Protein AF-X1S4L8-F1 (afdb_monomer_lite)

Organism: NCBI:txid412755

InterPro domains:
  IPR013785 Aldolase-type TIM barrel [G3DSA:3.20.20.70] (29-118)
  IPR058240 Radical SAM superfamily [SSF102114] (51-116)

Secondary structure (DSSP, 8-state):
-----SS-TTTT-----SSS-HHHHHHHHHHHHTTPPPBTTBTTS--SSSSEEE-SS-GGGGHHHHHHHHHHHHHTT-SSEEEEE--TT--SHHHHHHHHHHHHHHT--EEEE---HHHHTTS-S--

Foldseek 3Di:
DPPDPDDDPLPLADDEDDPDDLVVLLVVLLVCLVVFDADPVDQLDADPSGWHEYDDAACVVCLVSVLSSLLSNVVSSTGRYEYEHCCPQVQDPVSVCVSQVSSVVSPHSYYHHDDDPVCVVVDDPHD

Radius of gyration: 15.72 Å; chains: 1; bounding box: 32×43×41 Å

Structure (mmCIF, N/CA/C/O backbone):
data_AF-X1S4L8-F1
#
_entry.id   AF-X1S4L8-F1
#
loop_
_atom_site.group_PDB
_atom_site.id
_atom_site.type_symbol
_atom_site.label_atom_id
_atom_site.label_alt_id
_atom_site.label_comp_id
_atom_site.label_asym_id
_atom_site.label_entity_id
_atom_site.label_seq_id
_atom_site.pdbx_PDB_ins_code
_atom_site.Cartn_x
_atom_site.Cartn_y
_atom_site.Cartn_z
_atom_site.occupancy
_atom_site.B_iso_or_equiv
_atom_site.auth_seq_id
_atom_site.auth_comp_id
_atom_site.auth_asym_id
_atom_site.auth_atom_id
_atom_site.pdbx_PDB_model_num
ATOM 1 N N . MET A 1 1 ? -7.258 30.323 -7.633 1.00 35.59 1 MET A N 1
ATOM 2 C CA . MET A 1 1 ? -8.207 29.196 -7.506 1.00 35.59 1 MET A CA 1
ATOM 3 C C . MET A 1 1 ? -8.325 28.816 -6.034 1.00 35.59 1 MET A C 1
ATOM 5 O O . MET A 1 1 ? -8.099 27.684 -5.641 1.00 35.59 1 MET A O 1
ATOM 9 N N . GLU A 1 2 ? -8.644 29.813 -5.216 1.00 32.25 2 GLU A N 1
ATOM 10 C CA . GLU A 1 2 ? -9.355 29.646 -3.952 1.00 32.25 2 GLU A CA 1
ATOM 11 C C . GLU A 1 2 ? -10.847 29.665 -4.315 1.00 32.25 2 GLU A C 1
ATOM 13 O O . GLU A 1 2 ? -11.185 30.263 -5.335 1.00 32.25 2 GLU A O 1
ATOM 18 N N . TYR A 1 3 ? -11.713 29.069 -3.495 1.00 26.62 3 TYR A N 1
ATOM 19 C CA . TYR A 1 3 ? -13.136 28.771 -3.748 1.00 26.62 3 TYR A CA 1
ATOM 20 C C . TYR A 1 3 ? -13.388 27.433 -4.447 1.00 26.62 3 TYR A C 1
ATOM 22 O O . TYR A 1 3 ? -13.608 27.391 -5.646 1.00 26.62 3 TYR A O 1
ATOM 30 N N . ILE A 1 4 ? -13.346 26.355 -3.657 1.00 30.47 4 ILE A N 1
ATOM 31 C CA . ILE A 1 4 ? -14.322 25.246 -3.541 1.00 30.47 4 ILE A CA 1
ATOM 32 C C . ILE A 1 4 ? -13.773 24.393 -2.376 1.00 30.47 4 ILE A C 1
ATOM 34 O O . ILE A 1 4 ? -13.068 23.415 -2.577 1.00 30.47 4 ILE A O 1
ATOM 38 N N . LEU A 1 5 ? -13.946 24.855 -1.131 1.00 36.19 5 LEU A N 1
ATOM 39 C CA . LEU A 1 5 ? -13.390 24.198 0.074 1.00 36.19 5 LEU A CA 1
ATOM 40 C C . LEU A 1 5 ? -14.337 24.260 1.284 1.00 36.19 5 LEU A C 1
ATOM 42 O O . LEU A 1 5 ? -13.895 24.277 2.431 1.00 36.19 5 LEU A O 1
ATOM 46 N N . ARG A 1 6 ? -15.649 24.325 1.061 1.00 32.75 6 ARG A N 1
ATOM 47 C CA . ARG A 1 6 ? -16.626 24.234 2.150 1.00 32.75 6 ARG A CA 1
ATOM 48 C C . ARG A 1 6 ? -17.787 23.349 1.713 1.00 32.75 6 ARG A C 1
ATOM 50 O O . ARG A 1 6 ? -18.350 23.575 0.650 1.00 32.75 6 ARG A O 1
ATOM 57 N N . ASP A 1 7 ? -18.083 22.363 2.556 1.00 35.50 7 ASP A N 1
ATOM 58 C CA . ASP A 1 7 ? -19.362 21.644 2.661 1.00 35.50 7 ASP A CA 1
ATOM 59 C C . ASP A 1 7 ? -19.512 20.263 2.000 1.00 35.50 7 ASP A C 1
ATOM 61 O O . ASP A 1 7 ? -20.533 19.972 1.386 1.00 35.50 7 ASP A O 1
ATOM 65 N N . THR A 1 8 ? -18.578 19.337 2.257 1.00 34.19 8 THR A N 1
ATOM 66 C CA . THR A 1 8 ? -18.923 17.898 2.330 1.00 34.19 8 THR A CA 1
ATOM 67 C C . THR A 1 8 ? -18.163 17.186 3.467 1.00 34.19 8 THR A C 1
ATOM 69 O O . THR A 1 8 ? -16.967 17.427 3.635 1.00 34.19 8 THR A O 1
ATOM 72 N N . PRO A 1 9 ? -18.800 16.282 4.248 1.00 35.75 9 PRO A N 1
ATOM 73 C CA . PRO A 1 9 ? -18.129 15.498 5.299 1.00 35.75 9 PRO A CA 1
ATOM 74 C C . PRO A 1 9 ? -17.105 14.472 4.777 1.00 35.75 9 PRO A C 1
ATOM 76 O O .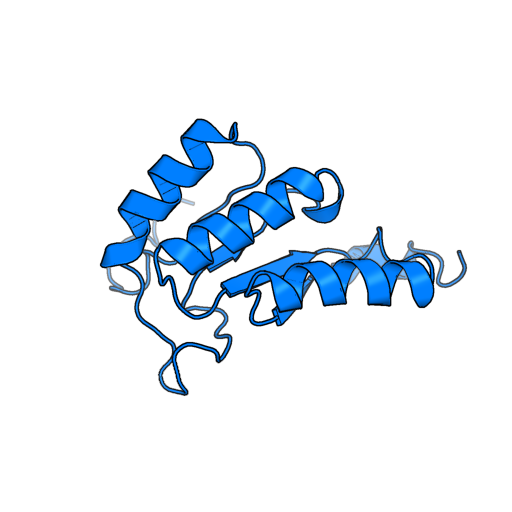 PRO A 1 9 ? -16.464 13.789 5.566 1.00 35.75 9 PRO A O 1
ATOM 79 N N . SER A 1 10 ? -16.933 14.349 3.460 1.00 40.78 10 SER A N 1
ATOM 80 C CA . SER A 1 10 ? -16.054 13.381 2.792 1.00 40.78 10 SER A CA 1
ATOM 81 C C . SER A 1 10 ? -14.588 13.824 2.688 1.00 40.78 10 SER A C 1
ATOM 83 O O . SER A 1 10 ? -13.790 13.164 2.033 1.00 40.78 10 SER A O 1
ATOM 85 N N . PHE A 1 11 ? -14.211 14.952 3.296 1.00 34.56 11 PHE A N 1
ATOM 86 C CA . PHE A 1 11 ? -12.913 15.596 3.053 1.00 34.56 11 PHE A CA 1
ATOM 87 C C . PHE A 1 11 ? -11.734 15.034 3.873 1.00 34.56 11 PHE A C 1
ATOM 89 O O . PHE A 1 11 ? -10.614 15.522 3.750 1.00 34.56 11 PHE A O 1
ATOM 96 N N . LEU A 1 12 ? -11.947 14.005 4.699 1.00 39.09 12 LEU A N 1
ATOM 97 C CA . LEU A 1 12 ? -10.900 13.411 5.545 1.00 39.09 12 LEU A CA 1
ATOM 98 C C . LEU A 1 12 ? -10.208 12.169 4.945 1.00 39.09 12 LEU A C 1
ATOM 100 O O . LEU A 1 12 ? -9.451 11.516 5.655 1.00 39.09 12 LEU A O 1
ATOM 104 N N . SER A 1 13 ? -10.399 11.854 3.656 1.00 41.09 13 SER A N 1
ATOM 105 C CA . SER A 1 13 ? -9.749 10.699 3.000 1.00 41.09 13 SER A CA 1
ATOM 106 C C . SER A 1 13 ? -8.400 10.996 2.323 1.00 41.09 13 SER A C 1
ATOM 108 O O . SER A 1 13 ? -7.778 10.098 1.761 1.00 41.09 13 SER A O 1
ATOM 110 N N . TRP A 1 14 ? -7.901 12.234 2.379 1.00 43.09 14 TRP A N 1
ATOM 111 C CA . TRP A 1 14 ? -6.652 12.615 1.710 1.00 43.09 14 TRP A CA 1
ATOM 112 C C . TRP A 1 14 ? -5.454 12.415 2.641 1.00 43.09 14 TRP A C 1
ATOM 114 O O . TRP A 1 14 ? -4.961 13.368 3.245 1.00 43.09 14 TRP A O 1
ATOM 124 N N . ALA A 1 15 ? -4.976 11.179 2.771 1.00 45.72 15 ALA A N 1
ATOM 125 C CA . ALA A 1 15 ? -3.729 10.890 3.474 1.00 45.72 15 ALA A CA 1
ATOM 126 C C . ALA A 1 15 ? -2.636 10.475 2.478 1.00 45.72 15 ALA A C 1
ATOM 128 O O . ALA A 1 15 ? -2.406 9.300 2.218 1.00 45.72 15 ALA A O 1
ATOM 129 N N . VAL A 1 16 ? -1.943 11.486 1.941 1.00 54.22 16 VAL A N 1
ATOM 130 C CA . VAL A 1 16 ? -0.598 11.368 1.350 1.00 54.22 16 VAL A CA 1
ATOM 131 C C . VAL A 1 16 ? 0.312 10.701 2.366 1.00 54.22 16 VAL A C 1
ATOM 133 O O . VAL A 1 16 ? 0.316 11.186 3.489 1.00 54.22 16 VAL A O 1
ATOM 136 N N . LEU A 1 17 ? 1.129 9.706 1.993 1.00 52.56 17 LEU A N 1
ATOM 137 C CA . LEU A 1 17 ? 2.304 9.319 2.785 1.00 52.56 17 LEU A CA 1
ATOM 138 C C . LEU A 1 17 ? 3.203 8.336 2.026 1.00 52.56 17 LEU A C 1
ATOM 140 O O . LEU A 1 17 ? 2.967 7.138 2.093 1.00 52.56 17 LEU A O 1
ATOM 144 N N . LEU A 1 18 ? 4.270 8.857 1.409 1.00 52.00 18 LEU A N 1
ATOM 145 C CA . LEU A 1 18 ? 5.614 8.256 1.363 1.00 52.00 18 LEU A CA 1
ATOM 146 C C . LEU A 1 18 ? 6.677 9.357 1.151 1.00 52.00 18 LEU A C 1
ATOM 148 O O . LEU A 1 18 ? 7.466 9.357 0.213 1.00 52.00 18 LEU A O 1
ATOM 152 N N . THR A 1 19 ? 6.693 10.332 2.061 1.00 47.81 19 THR A N 1
ATOM 153 C CA . THR A 1 19 ? 7.848 11.227 2.296 1.00 47.81 19 THR A CA 1
ATOM 154 C C . THR A 1 19 ? 8.173 11.393 3.784 1.00 47.81 19 THR A C 1
ATOM 156 O O . THR A 1 19 ? 9.123 12.091 4.129 1.00 47.81 19 THR A O 1
ATOM 159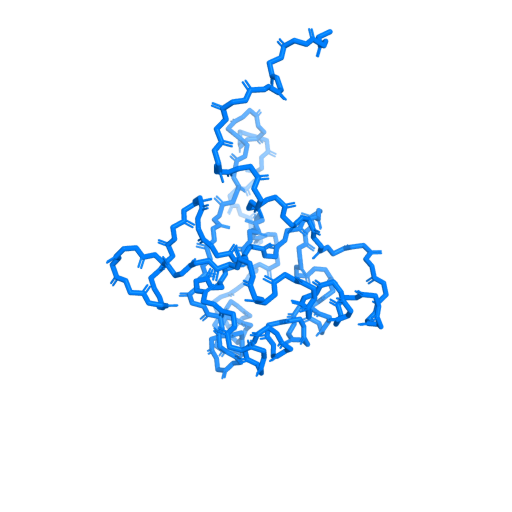 N N . ALA A 1 20 ? 7.413 10.754 4.679 1.00 55.22 20 ALA A N 1
ATOM 160 C CA . ALA A 1 20 ? 7.610 10.867 6.119 1.00 55.22 20 ALA A CA 1
ATOM 161 C C . ALA A 1 20 ? 8.572 9.794 6.646 1.00 55.22 20 ALA A C 1
ATOM 163 O O . ALA A 1 20 ? 8.645 8.683 6.116 1.00 55.22 20 ALA A O 1
ATOM 164 N N . TRP A 1 21 ? 9.297 10.113 7.718 1.00 66.94 21 TRP A N 1
ATOM 165 C CA . TRP A 1 21 ? 10.111 9.131 8.426 1.00 66.94 21 TRP A CA 1
ATOM 166 C C . TRP A 1 21 ? 9.202 8.120 9.138 1.00 66.94 21 TRP A C 1
ATOM 168 O O . TRP A 1 21 ? 8.089 8.450 9.544 1.00 66.94 21 TRP A O 1
ATOM 178 N N . LYS A 1 22 ? 9.684 6.891 9.357 1.00 73.25 22 LYS A N 1
ATOM 179 C CA . LYS A 1 22 ? 8.923 5.787 9.985 1.00 73.25 22 LYS A CA 1
ATOM 180 C C . LYS A 1 22 ? 8.125 6.191 11.238 1.00 73.25 22 LYS A C 1
ATOM 182 O O . LYS A 1 22 ? 6.991 5.759 11.418 1.00 73.25 22 LYS A O 1
ATOM 187 N N . LYS A 1 23 ? 8.714 7.017 12.112 1.00 74.88 23 LYS A N 1
ATOM 188 C CA . LYS A 1 23 ? 8.063 7.488 13.349 1.00 74.88 23 LYS A CA 1
ATOM 189 C C . LYS A 1 23 ? 6.865 8.400 13.076 1.00 74.88 23 LYS A C 1
ATOM 191 O O . LYS A 1 23 ? 5.855 8.291 13.765 1.00 74.88 23 LYS A O 1
ATOM 196 N N . ASP A 1 24 ? 6.975 9.253 12.067 1.00 85.19 24 ASP A N 1
ATOM 197 C CA . ASP A 1 24 ? 5.916 10.179 11.676 1.00 85.19 24 ASP A CA 1
ATOM 198 C C . ASP A 1 24 ? 4.753 9.417 11.029 1.00 85.19 24 ASP A C 1
ATOM 200 O O . ASP A 1 24 ? 3.592 9.729 11.282 1.00 85.19 24 ASP A O 1
ATOM 204 N N . LEU A 1 25 ? 5.056 8.361 10.262 1.00 87.69 25 LEU A N 1
ATOM 205 C CA . LEU A 1 25 ? 4.052 7.500 9.635 1.00 87.69 25 LEU A CA 1
ATOM 206 C C . LEU A 1 25 ? 3.131 6.841 10.671 1.00 87.69 25 LEU A C 1
ATOM 208 O O . LEU A 1 25 ? 1.915 6.983 10.571 1.00 87.69 25 LEU A O 1
ATOM 212 N N . TYR A 1 26 ? 3.686 6.175 11.690 1.00 89.69 26 TYR A N 1
ATOM 213 C CA . TYR A 1 26 ? 2.864 5.538 12.728 1.00 89.69 26 TYR A CA 1
ATOM 214 C C . TYR A 1 26 ? 1.984 6.556 13.462 1.00 89.69 26 TYR A C 1
ATOM 216 O O . TYR A 1 26 ? 0.796 6.322 13.672 1.00 89.69 26 TYR A O 1
ATOM 224 N N . PHE A 1 27 ? 2.556 7.706 13.834 1.00 90.00 27 PHE A N 1
ATOM 225 C CA . PHE A 1 27 ? 1.821 8.770 14.516 1.00 90.00 27 PHE A CA 1
ATOM 226 C C . PHE A 1 27 ? 0.624 9.262 13.690 1.00 90.00 27 PHE A C 1
ATOM 228 O O . PHE A 1 27 ? -0.479 9.395 14.221 1.00 90.00 27 PHE A O 1
ATOM 235 N N . LEU A 1 28 ? 0.824 9.478 12.387 1.00 88.75 28 LEU A N 1
ATOM 236 C CA . LEU A 1 28 ? -0.235 9.901 11.473 1.00 88.75 28 LEU A CA 1
ATOM 237 C C . LEU A 1 28 ? -1.311 8.824 11.310 1.00 88.75 28 LEU A C 1
ATOM 239 O O . LEU A 1 28 ? -2.493 9.135 11.444 1.00 88.75 28 LEU A O 1
ATOM 243 N N . LEU A 1 29 ? -0.921 7.563 11.095 1.00 90.88 29 LEU A N 1
ATOM 244 C CA . LEU A 1 29 ? -1.870 6.449 11.005 1.00 90.88 29 LEU A CA 1
ATOM 245 C C . LEU A 1 29 ? -2.705 6.321 12.283 1.00 90.88 29 LEU A C 1
ATOM 247 O O . LEU A 1 29 ? -3.918 6.159 12.207 1.00 90.88 29 LEU A O 1
ATOM 251 N N . ASN A 1 30 ? -2.087 6.475 13.455 1.00 91.44 30 ASN A N 1
ATOM 252 C CA . ASN A 1 30 ? -2.781 6.402 14.737 1.00 91.44 30 ASN A CA 1
ATOM 253 C C . ASN A 1 30 ? -3.809 7.534 14.918 1.00 91.44 30 ASN A C 1
ATOM 255 O O . ASN A 1 30 ? -4.884 7.300 15.454 1.00 91.44 30 ASN A O 1
ATOM 259 N N . ILE A 1 31 ? -3.517 8.756 14.453 1.00 90.06 31 ILE A N 1
ATOM 260 C CA . ILE A 1 31 ? -4.487 9.872 14.473 1.00 90.06 31 ILE A CA 1
ATOM 261 C C . ILE A 1 31 ? -5.678 9.609 13.544 1.00 90.06 31 ILE A C 1
ATOM 263 O O . ILE A 1 31 ? -6.788 10.086 13.802 1.00 90.06 31 ILE A O 1
ATOM 267 N N . LEU A 1 32 ? -5.428 8.929 12.427 1.00 88.81 32 LEU A N 1
ATOM 268 C CA . LEU A 1 32 ? -6.430 8.662 11.404 1.00 88.81 32 LEU A CA 1
ATOM 269 C C . LEU A 1 32 ? -7.278 7.426 11.713 1.00 88.81 32 LEU A C 1
ATOM 271 O O . LEU A 1 32 ? -8.417 7.378 11.263 1.00 88.81 32 LEU A O 1
ATOM 275 N N . ALA A 1 33 ? -6.762 6.466 12.484 1.00 90.12 33 ALA A N 1
ATOM 276 C CA . ALA A 1 33 ? -7.409 5.177 12.725 1.00 90.12 33 ALA A CA 1
ATOM 277 C C . ALA A 1 33 ? -8.861 5.305 13.215 1.00 90.12 33 ALA A C 1
ATOM 279 O O . ALA A 1 33 ? -9.747 4.658 12.665 1.00 90.12 33 ALA A O 1
ATOM 280 N N . ASP A 1 34 ? -9.123 6.217 14.153 1.00 87.06 34 ASP A N 1
ATOM 281 C CA . ASP A 1 34 ? -10.466 6.441 14.710 1.00 87.06 34 ASP A CA 1
ATOM 282 C C . ASP A 1 34 ? -11.386 7.290 13.809 1.00 87.06 34 ASP A C 1
ATOM 284 O O . ASP A 1 34 ? -12.534 7.554 14.161 1.00 87.06 34 ASP A O 1
ATOM 288 N N . LYS A 1 35 ? -10.884 7.781 12.669 1.00 87.62 35 LYS A N 1
ATOM 289 C CA . LYS A 1 35 ? -11.609 8.683 11.753 1.00 87.62 35 LYS A CA 1
ATOM 290 C C . LYS A 1 35 ? -11.979 8.029 10.428 1.00 87.62 35 LYS A C 1
ATOM 292 O O . LYS A 1 35 ? -12.693 8.643 9.636 1.00 87.62 35 LYS A O 1
ATOM 297 N N . ILE A 1 36 ? -11.443 6.844 10.149 1.00 86.31 36 ILE A N 1
ATOM 298 C CA . ILE A 1 36 ? -11.603 6.182 8.859 1.00 86.31 36 ILE A CA 1
ATOM 299 C C . ILE A 1 36 ? -12.716 5.154 8.958 1.00 86.31 36 ILE A C 1
ATOM 301 O O . ILE A 1 36 ? -12.609 4.145 9.652 1.00 86.31 36 ILE A O 1
ATOM 305 N N . GLU A 1 37 ? -13.762 5.400 8.185 1.00 84.00 37 GLU A N 1
ATOM 306 C CA . GLU A 1 37 ? -14.876 4.478 8.044 1.00 84.00 37 GLU A CA 1
ATOM 307 C C . GLU A 1 37 ? -14.561 3.392 7.002 1.00 84.00 37 GLU A C 1
ATOM 309 O O . GLU A 1 37 ? -13.900 3.660 5.991 1.00 84.00 37 GLU A O 1
ATOM 314 N N . PRO A 1 38 ? -15.036 2.152 7.210 1.00 83.38 38 PRO A N 1
ATOM 315 C CA . PRO A 1 38 ? -14.936 1.106 6.205 1.00 83.38 38 PRO A CA 1
ATOM 316 C C . PRO A 1 38 ? -15.826 1.417 4.998 1.00 83.38 38 PRO A C 1
ATOM 318 O O . PRO A 1 38 ? -16.812 2.149 5.092 1.00 83.38 38 PRO A O 1
ATOM 321 N N . SER A 1 39 ? -15.537 0.779 3.862 1.00 84.00 39 SER A N 1
ATOM 322 C CA . SER A 1 39 ? -16.460 0.839 2.726 1.00 84.00 39 SER A CA 1
ATOM 323 C C . SER A 1 39 ? -17.829 0.230 3.069 1.00 84.00 39 SER A C 1
ATOM 325 O O . SER A 1 39 ? -17.922 -0.729 3.847 1.00 84.00 39 SER A O 1
ATOM 327 N N . PHE A 1 40 ? -18.887 0.711 2.407 1.00 82.31 40 PHE A N 1
ATOM 328 C CA . PHE A 1 40 ? -20.241 0.145 2.515 1.00 82.31 40 PHE A CA 1
ATOM 329 C C . PHE A 1 40 ? -20.304 -1.353 2.182 1.00 82.31 40 PHE A C 1
ATOM 331 O O . PHE A 1 40 ? -21.170 -2.067 2.683 1.00 82.31 40 PHE A O 1
ATOM 338 N N . TYR A 1 41 ? -19.378 -1.840 1.356 1.00 85.62 41 TYR A N 1
ATOM 339 C CA . TYR A 1 41 ? -19.304 -3.234 0.919 1.00 85.62 41 TYR A CA 1
ATOM 340 C C . TYR A 1 41 ? -18.420 -4.105 1.826 1.00 85.62 41 TYR A C 1
ATOM 342 O O . TYR A 1 41 ? -18.273 -5.304 1.588 1.00 85.62 41 TYR A O 1
ATOM 350 N N . GLY A 1 42 ? -17.847 -3.524 2.884 1.00 85.88 42 GLY A N 1
ATOM 351 C CA . GLY A 1 42 ? -17.084 -4.219 3.911 1.00 85.88 42 GLY A CA 1
ATOM 352 C C . GLY A 1 42 ? -15.680 -3.655 4.124 1.00 85.88 42 GLY A C 1
ATOM 353 O O . GLY A 1 42 ? -15.083 -3.017 3.259 1.00 85.88 42 GLY A O 1
ATOM 354 N N . LYS A 1 43 ? -15.108 -3.968 5.291 1.00 85.19 43 LYS A N 1
ATOM 355 C CA . LYS A 1 43 ? -13.810 -3.446 5.764 1.00 85.19 43 LYS A CA 1
ATOM 356 C C . LYS A 1 43 ? -12.585 -3.809 4.917 1.00 85.19 43 LYS A C 1
ATOM 358 O O . LYS A 1 43 ? -11.529 -3.225 5.105 1.00 85.19 43 LYS A O 1
ATOM 363 N N . ASN A 1 44 ? -12.705 -4.809 4.044 1.00 85.75 44 ASN A N 1
ATOM 364 C CA . ASN A 1 44 ? -11.619 -5.270 3.173 1.00 85.75 44 ASN A CA 1
ATOM 365 C C . ASN A 1 44 ? -11.869 -4.910 1.701 1.00 85.75 44 ASN A C 1
ATOM 367 O O . ASN A 1 44 ? -11.103 -5.333 0.839 1.00 85.75 44 ASN A O 1
ATOM 371 N N . VAL A 1 45 ? -12.964 -4.209 1.398 1.00 87.31 45 VAL A N 1
ATOM 372 C CA . VAL A 1 45 ? -13.288 -3.785 0.036 1.00 87.31 45 VAL A CA 1
ATOM 373 C C . VAL A 1 45 ? -12.728 -2.385 -0.167 1.00 87.31 45 VAL A C 1
ATOM 375 O O . VAL A 1 45 ? -12.907 -1.504 0.673 1.00 87.31 45 VAL A O 1
ATOM 378 N N . ILE A 1 46 ? -11.997 -2.213 -1.262 1.00 85.38 46 ILE A N 1
ATOM 379 C CA . ILE A 1 46 ? -11.401 -0.936 -1.644 1.00 85.38 46 ILE A CA 1
ATOM 380 C C . ILE A 1 46 ? -12.501 -0.026 -2.181 1.00 85.38 46 ILE A C 1
ATOM 382 O O . ILE A 1 46 ? -13.309 -0.447 -3.008 1.00 85.38 46 ILE A O 1
ATOM 386 N N . ASP A 1 47 ? -12.484 1.224 -1.741 1.00 81.12 47 ASP A N 1
ATOM 387 C CA . ASP A 1 47 ? -13.254 2.319 -2.313 1.00 81.12 47 ASP A CA 1
ATOM 388 C C . ASP A 1 47 ? -12.282 3.476 -2.552 1.00 81.12 47 ASP A C 1
ATOM 390 O O . ASP A 1 47 ? -11.382 3.711 -1.748 1.00 81.12 47 ASP A O 1
ATOM 394 N N . LEU A 1 48 ? -12.432 4.200 -3.657 1.00 79.00 48 LEU A N 1
ATOM 395 C CA . LEU A 1 48 ? -11.542 5.323 -3.964 1.00 79.00 48 LEU A CA 1
ATOM 396 C C . LEU A 1 48 ? -11.679 6.475 -2.959 1.00 79.00 48 LEU A C 1
ATOM 398 O O . LEU A 1 48 ? -10.759 7.278 -2.822 1.00 79.00 48 LEU A O 1
ATOM 402 N N . ASN A 1 49 ? -12.813 6.555 -2.261 1.00 79.94 49 ASN A N 1
ATOM 403 C CA . ASN A 1 49 ? -13.135 7.631 -1.332 1.00 79.94 49 ASN A CA 1
ATOM 404 C C . ASN A 1 49 ? -13.054 7.209 0.141 1.00 79.94 49 ASN A C 1
ATOM 406 O O . ASN A 1 49 ? -13.132 8.083 1.005 1.00 79.94 49 ASN A O 1
ATOM 410 N N . LEU A 1 50 ? -12.932 5.909 0.441 1.00 82.31 50 LEU A N 1
ATOM 411 C CA . LEU A 1 50 ? -12.958 5.372 1.808 1.00 82.31 50 LEU A CA 1
ATOM 412 C C . LEU A 1 50 ? -11.751 4.462 2.062 1.00 82.31 50 LEU A C 1
ATOM 414 O O . LEU A 1 50 ? -11.438 3.591 1.252 1.00 82.31 50 LEU A O 1
ATOM 418 N N . GLY A 1 51 ? -11.115 4.631 3.222 1.00 85.12 51 GLY A N 1
ATOM 419 C CA . GLY A 1 51 ? -9.913 3.891 3.613 1.00 85.12 51 GLY A CA 1
ATOM 420 C C . GLY A 1 51 ? -8.641 4.736 3.589 1.00 85.12 51 GLY A C 1
ATOM 421 O O . GLY A 1 51 ? -8.693 5.966 3.595 1.00 85.12 51 GLY A O 1
ATOM 422 N N . ILE A 1 52 ? -7.493 4.053 3.557 1.00 88.38 52 ILE A N 1
ATOM 423 C CA . ILE A 1 52 ? -6.175 4.667 3.333 1.00 88.38 52 ILE A CA 1
ATOM 424 C C . ILE A 1 52 ? -5.588 4.137 2.038 1.00 88.38 52 ILE A C 1
ATOM 426 O O . ILE A 1 52 ? -5.495 2.923 1.840 1.00 88.38 52 ILE A O 1
ATOM 430 N N . HIS A 1 53 ? -5.091 5.061 1.219 1.00 87.44 53 HIS A N 1
ATOM 431 C CA . HIS A 1 53 ? -4.164 4.736 0.151 1.00 87.44 53 HIS A CA 1
ATOM 432 C C . HIS A 1 53 ? -2.739 5.161 0.485 1.00 87.44 53 HIS A C 1
ATOM 434 O O . HIS A 1 53 ? -2.487 6.293 0.881 1.00 87.44 53 HIS A O 1
ATOM 440 N N . PHE A 1 54 ? -1.782 4.265 0.275 1.00 91.44 54 PHE A N 1
ATOM 441 C CA . PHE A 1 54 ? -0.370 4.623 0.242 1.00 91.44 54 PHE A CA 1
ATOM 442 C C . PHE A 1 54 ? -0.040 5.178 -1.144 1.00 91.44 54 PHE A C 1
ATOM 444 O O . PHE A 1 54 ? -0.210 4.495 -2.152 1.00 91.44 54 PHE A O 1
ATOM 451 N N . THR A 1 55 ? 0.413 6.427 -1.188 1.00 87.62 55 THR A N 1
ATOM 452 C CA . THR A 1 55 ? 0.769 7.162 -2.411 1.00 87.62 55 THR A CA 1
ATOM 453 C C . THR A 1 55 ? 1.887 8.164 -2.095 1.00 87.62 55 THR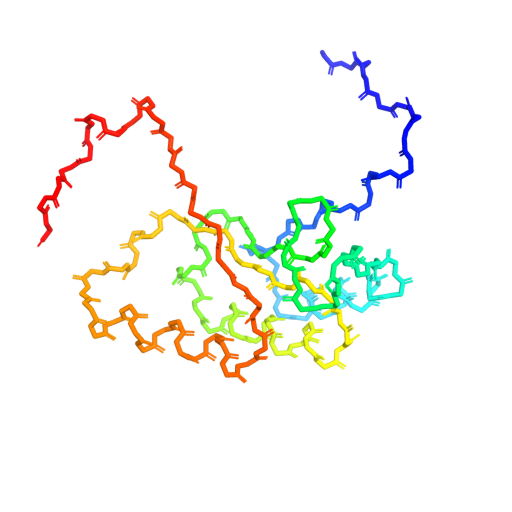 A C 1
ATOM 455 O O . THR A 1 55 ? 2.317 8.286 -0.947 1.00 87.62 55 THR A O 1
ATOM 458 N N . GLY A 1 56 ? 2.341 8.918 -3.095 1.00 76.44 56 GLY A N 1
ATOM 459 C CA . GLY A 1 56 ? 3.406 9.915 -2.976 1.00 76.44 56 GLY A CA 1
ATOM 460 C C . GLY A 1 56 ? 4.645 9.496 -3.760 1.00 76.44 56 GLY A C 1
ATOM 461 O O . GLY A 1 56 ? 5.434 8.672 -3.306 1.00 76.44 56 GLY A O 1
ATOM 462 N N . GLY A 1 57 ? 4.816 10.069 -4.954 1.00 81.25 57 GLY A N 1
ATOM 463 C CA . GLY A 1 57 ? 5.824 9.589 -5.899 1.00 81.25 57 GLY A CA 1
ATOM 464 C C . GLY A 1 57 ? 5.521 8.153 -6.333 1.00 81.25 57 GLY A C 1
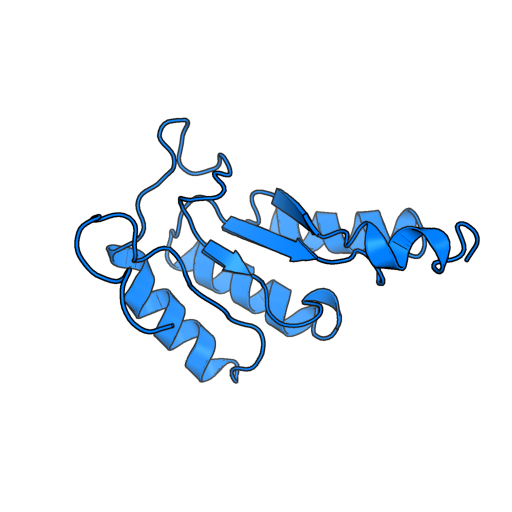ATOM 465 O O . GLY A 1 57 ? 4.410 7.870 -6.768 1.00 81.25 57 GLY A O 1
ATOM 466 N N . GLU A 1 58 ? 6.502 7.257 -6.211 1.00 90.44 58 GLU A N 1
ATOM 467 C CA . GLU A 1 58 ? 6.330 5.823 -6.472 1.00 90.44 58 GLU A CA 1
ATOM 468 C C . GLU A 1 58 ? 6.578 5.014 -5.186 1.00 90.44 58 GLU A C 1
ATOM 470 O O . GLU A 1 58 ? 7.735 4.887 -4.765 1.00 90.44 58 GLU A O 1
ATOM 475 N N . PRO A 1 59 ? 5.526 4.441 -4.566 1.00 91.31 59 PRO A N 1
ATOM 476 C CA . PRO A 1 59 ? 5.653 3.753 -3.288 1.00 91.31 59 PRO A CA 1
ATOM 477 C C . PRO A 1 59 ? 6.641 2.596 -3.233 1.00 91.31 59 PRO A C 1
ATOM 479 O O . PRO A 1 59 ? 7.254 2.332 -2.198 1.00 91.31 59 PRO A O 1
ATOM 482 N N . PHE A 1 60 ? 6.844 1.913 -4.354 1.00 93.56 60 PHE A N 1
ATOM 483 C CA . PHE A 1 60 ? 7.743 0.770 -4.415 1.00 93.56 60 PHE A CA 1
ATOM 484 C C . PHE A 1 60 ? 9.229 1.160 -4.476 1.00 93.56 60 PHE A C 1
ATOM 486 O O . PHE A 1 60 ? 10.072 0.261 -4.399 1.00 93.56 60 PHE A O 1
ATOM 493 N N . LEU A 1 61 ? 9.564 2.460 -4.563 1.00 90.38 61 LEU A N 1
ATOM 494 C CA . LEU A 1 61 ? 10.940 2.955 -4.400 1.00 90.38 61 LEU A CA 1
ATOM 495 C C . LEU A 1 61 ? 11.463 2.729 -2.978 1.00 90.38 61 LEU A C 1
ATOM 497 O O . LEU A 1 61 ? 12.642 2.436 -2.808 1.00 90.38 61 LEU A O 1
ATOM 501 N N . ASN A 1 62 ? 10.589 2.815 -1.969 1.00 91.25 62 ASN A N 1
ATOM 502 C CA . ASN A 1 62 ? 10.898 2.437 -0.591 1.00 91.25 62 ASN A CA 1
ATOM 503 C C . ASN A 1 62 ? 9.960 1.312 -0.136 1.00 91.25 62 ASN A C 1
ATOM 505 O O . ASN A 1 62 ? 9.074 1.489 0.699 1.00 91.25 62 ASN A O 1
ATOM 509 N N . PHE A 1 63 ? 10.151 0.139 -0.743 1.00 93.50 63 PHE A N 1
ATOM 510 C CA . PHE A 1 63 ? 9.288 -1.023 -0.533 1.00 93.50 63 PHE A CA 1
ATOM 511 C C . PHE A 1 63 ? 9.254 -1.505 0.926 1.00 93.50 63 PHE A C 1
ATOM 513 O O . PHE A 1 63 ? 8.222 -1.989 1.387 1.00 93.50 63 PHE A O 1
ATOM 520 N N . GLU A 1 64 ? 10.360 -1.355 1.654 1.00 93.50 64 GLU A N 1
ATOM 521 C CA . GLU A 1 64 ? 10.448 -1.695 3.077 1.00 93.50 64 GLU A CA 1
ATOM 522 C C . GLU A 1 64 ? 9.525 -0.800 3.907 1.00 93.50 64 GLU A C 1
ATOM 524 O O . GLU A 1 64 ? 8.675 -1.314 4.632 1.00 93.50 64 GLU A O 1
ATOM 529 N N . LEU A 1 65 ? 9.603 0.524 3.729 1.00 91.81 65 LEU A N 1
ATOM 530 C CA . LEU A 1 65 ? 8.719 1.465 4.420 1.00 91.81 65 LEU A CA 1
ATOM 531 C C . LEU A 1 65 ? 7.248 1.268 4.036 1.00 91.81 65 LEU A C 1
ATOM 533 O O . LEU A 1 65 ? 6.378 1.372 4.896 1.00 91.81 65 LEU A O 1
ATOM 537 N N . LEU A 1 66 ? 6.958 0.949 2.770 1.00 94.50 66 LEU A N 1
ATOM 538 C CA . LEU A 1 66 ? 5.602 0.600 2.340 1.00 94.50 66 LEU A CA 1
ATOM 539 C C . LEU A 1 66 ? 5.081 -0.635 3.092 1.00 94.50 66 LEU A C 1
ATOM 541 O O . LEU A 1 66 ? 3.961 -0.621 3.595 1.00 94.50 66 LEU A O 1
ATOM 545 N N . CYS A 1 67 ? 5.890 -1.693 3.194 1.00 95.81 67 CYS A N 1
ATOM 546 C CA . CYS A 1 67 ? 5.516 -2.899 3.930 1.00 95.81 67 CYS A CA 1
ATOM 547 C C . CYS A 1 67 ? 5.261 -2.600 5.412 1.00 95.81 67 CYS A C 1
ATOM 549 O O . CYS A 1 67 ? 4.264 -3.064 5.961 1.00 95.81 67 CYS A O 1
ATOM 551 N N . GLU A 1 68 ? 6.133 -1.812 6.042 1.00 94.12 68 GLU A N 1
ATOM 552 C CA . GLU A 1 68 ? 5.957 -1.374 7.427 1.00 94.12 68 GLU A CA 1
ATOM 553 C C . GLU A 1 68 ? 4.682 -0.542 7.600 1.00 94.12 68 GLU A C 1
ATOM 555 O O . GLU A 1 68 ? 3.927 -0.774 8.536 1.00 94.12 68 GLU A O 1
ATOM 560 N N . GLY A 1 69 ? 4.395 0.383 6.681 1.00 93.94 69 GLY A N 1
ATOM 561 C CA . GLY A 1 69 ? 3.180 1.194 6.710 1.00 93.94 69 GLY A CA 1
ATOM 562 C C . GLY A 1 69 ? 1.905 0.360 6.630 1.00 93.94 69 GLY A C 1
ATOM 563 O O . GLY A 1 69 ? 0.975 0.582 7.404 1.00 93.94 69 GLY A O 1
ATOM 564 N N . VAL A 1 70 ? 1.875 -0.633 5.736 1.00 95.88 70 VAL A N 1
ATOM 565 C CA . VAL A 1 70 ? 0.751 -1.575 5.621 1.00 95.88 70 VAL A CA 1
ATOM 566 C C . VAL A 1 70 ? 0.558 -2.361 6.916 1.00 95.88 70 VAL A C 1
ATOM 568 O O . VAL A 1 70 ? -0.571 -2.501 7.379 1.00 95.88 70 VAL A O 1
ATOM 571 N N . GLU A 1 71 ? 1.644 -2.842 7.519 1.00 96.44 71 GLU A N 1
ATOM 572 C CA . GLU A 1 71 ? 1.608 -3.594 8.776 1.00 96.44 71 GLU A CA 1
ATOM 573 C C . GLU A 1 71 ? 1.108 -2.725 9.941 1.00 96.44 71 GLU A C 1
ATOM 575 O O . GLU A 1 71 ? 0.181 -3.122 10.640 1.00 96.44 71 GLU A O 1
ATOM 580 N N . MET A 1 72 ? 1.602 -1.490 10.070 1.00 95.25 72 MET A N 1
ATOM 581 C CA . MET A 1 72 ? 1.126 -0.526 11.073 1.00 95.25 72 MET A CA 1
ATOM 582 C C . MET A 1 72 ? -0.361 -0.200 10.903 1.00 95.25 72 MET A C 1
ATOM 584 O O . MET A 1 72 ? -1.123 -0.203 11.867 1.00 95.25 72 MET A O 1
ATOM 588 N N . ALA A 1 73 ? -0.802 0.069 9.672 1.00 94.19 73 ALA A N 1
ATOM 589 C CA . ALA A 1 73 ? -2.206 0.359 9.396 1.00 94.19 73 ALA A CA 1
ATOM 590 C C . ALA A 1 73 ? -3.097 -0.854 9.705 1.00 94.19 73 ALA A C 1
ATOM 592 O O . ALA A 1 73 ? -4.206 -0.707 10.225 1.00 94.19 73 ALA A O 1
ATOM 593 N N . LYS A 1 74 ? -2.590 -2.065 9.442 1.00 94.88 74 LYS A N 1
ATOM 594 C CA . LYS A 1 74 ? -3.267 -3.312 9.782 1.00 94.88 74 LYS A CA 1
ATOM 595 C C . LYS A 1 74 ? -3.389 -3.509 11.295 1.00 94.88 74 LYS A C 1
ATOM 597 O O . LYS A 1 74 ? -4.470 -3.879 11.753 1.00 94.88 74 LYS A O 1
ATOM 602 N N . GLU A 1 75 ? -2.323 -3.258 12.052 1.00 95.88 75 GLU A N 1
ATOM 603 C CA . GLU A 1 75 ? -2.300 -3.312 13.523 1.00 95.88 75 GLU A CA 1
ATOM 604 C C . GLU A 1 75 ? -3.298 -2.329 14.147 1.00 95.88 75 GLU A C 1
ATOM 606 O O . GLU A 1 75 ? -4.011 -2.673 15.090 1.00 95.88 75 GLU A O 1
ATOM 611 N N . LEU A 1 76 ? -3.416 -1.137 13.560 1.00 94.69 76 LEU A N 1
ATOM 612 C CA . LEU A 1 76 ? -4.370 -0.099 13.955 1.00 94.69 76 LEU A CA 1
ATOM 613 C C . LEU A 1 76 ? -5.812 -0.372 13.484 1.00 94.69 76 LEU A C 1
ATOM 615 O O . LEU A 1 76 ? -6.690 0.459 13.686 1.00 94.69 76 LEU A O 1
ATOM 619 N N . ASN A 1 77 ? -6.081 -1.539 12.885 1.00 93.62 77 ASN A N 1
ATOM 620 C CA . ASN A 1 77 ? -7.391 -1.949 12.362 1.00 93.62 77 ASN A CA 1
ATOM 621 C C . ASN A 1 77 ? -7.997 -0.990 11.325 1.00 93.62 77 ASN A C 1
ATOM 623 O O . ASN A 1 77 ? -9.217 -0.959 11.150 1.00 93.62 77 ASN A O 1
ATOM 627 N N . ILE A 1 78 ? -7.156 -0.257 10.598 1.00 91.62 78 ILE A N 1
ATOM 628 C CA . ILE A 1 78 ? -7.613 0.664 9.562 1.00 91.62 78 ILE A CA 1
ATOM 629 C C . ILE A 1 78 ? -8.208 -0.147 8.395 1.00 91.62 78 ILE A C 1
ATOM 631 O O . ILE A 1 78 ? -7.557 -1.075 7.900 1.00 91.62 78 ILE A O 1
ATOM 635 N N . PRO A 1 79 ? -9.446 0.147 7.957 1.00 91.00 79 PRO A N 1
ATOM 636 C CA . PRO A 1 79 ? -10.095 -0.588 6.879 1.00 91.00 79 PRO A CA 1
ATOM 637 C C . PRO A 1 79 ? -9.646 -0.104 5.493 1.00 91.00 79 PRO A C 1
ATOM 639 O O . PRO A 1 79 ? -9.081 0.978 5.341 1.00 91.00 79 PRO A O 1
ATOM 642 N N . SER A 1 80 ? -9.969 -0.896 4.467 1.00 90.69 80 SER A N 1
ATOM 643 C CA . SER A 1 80 ? -9.873 -0.505 3.053 1.00 90.69 80 SER A CA 1
ATOM 644 C C . SER A 1 80 ? -8.482 0.026 2.664 1.00 90.69 80 SER A C 1
ATOM 646 O O . SER A 1 80 ? -8.350 1.103 2.093 1.00 90.69 80 SER A O 1
ATOM 648 N N . LEU A 1 81 ? -7.431 -0.736 2.984 1.00 92.19 81 LEU A N 1
ATOM 649 C CA . LEU A 1 81 ? -6.035 -0.377 2.723 1.00 92.19 81 LEU A CA 1
ATOM 650 C C . LEU A 1 81 ? -5.631 -0.688 1.283 1.00 92.19 81 LEU A C 1
ATOM 652 O O . LEU A 1 81 ? -5.670 -1.846 0.860 1.00 92.19 81 LEU A O 1
ATOM 656 N N . PHE A 1 82 ? -5.155 0.305 0.541 1.00 93.62 82 PHE A N 1
ATOM 657 C CA . PHE A 1 82 ? -4.625 0.094 -0.806 1.00 93.62 82 PHE A CA 1
ATOM 658 C C . PHE A 1 82 ? -3.362 0.908 -1.082 1.00 93.62 82 PHE A C 1
ATOM 660 O O . PHE A 1 82 ? -2.966 1.758 -0.294 1.00 93.62 82 PHE A O 1
ATOM 667 N N . VAL A 1 83 ? -2.673 0.603 -2.179 1.00 94.62 83 VAL A N 1
ATOM 668 C CA . VAL A 1 83 ? -1.504 1.361 -2.650 1.00 94.62 83 VAL A CA 1
ATOM 669 C C . VAL A 1 83 ? -1.759 1.844 -4.066 1.00 94.62 83 VAL A C 1
ATOM 671 O O . VAL A 1 83 ? -2.275 1.092 -4.891 1.00 94.62 83 VAL A O 1
ATOM 674 N N . GLU A 1 84 ? -1.392 3.085 -4.351 1.00 93.12 84 GLU A N 1
ATOM 675 C CA . GLU A 1 84 ? -1.365 3.643 -5.697 1.00 93.12 84 GLU A CA 1
ATOM 676 C C . GLU A 1 84 ? 0.055 3.554 -6.263 1.00 93.12 84 GLU A C 1
ATOM 678 O O . GLU A 1 84 ? 1.012 3.951 -5.606 1.00 93.12 84 GLU A O 1
ATOM 683 N N . THR A 1 85 ? 0.224 3.032 -7.474 1.00 93.25 85 THR A N 1
ATOM 684 C CA . THR A 1 85 ? 1.550 2.885 -8.095 1.00 93.25 85 THR A CA 1
ATOM 685 C C . THR A 1 85 ? 1.475 3.028 -9.608 1.00 93.25 85 THR A C 1
ATOM 687 O O . THR A 1 85 ? 0.474 2.671 -10.231 1.00 93.25 85 THR A O 1
ATOM 690 N N . ASN A 1 86 ? 2.566 3.502 -10.209 1.00 91.25 86 ASN A N 1
ATOM 691 C CA . ASN A 1 86 ? 2.737 3.545 -11.661 1.00 91.25 86 ASN A CA 1
ATOM 692 C C . ASN A 1 86 ? 3.270 2.218 -12.238 1.00 91.25 86 ASN A C 1
ATOM 694 O O . ASN A 1 86 ? 3.538 2.120 -13.436 1.00 91.25 86 ASN A O 1
ATOM 698 N N . CYS A 1 87 ? 3.477 1.208 -11.385 1.00 91.94 87 CYS A N 1
ATOM 699 C CA . CYS A 1 87 ? 3.988 -0.117 -11.737 1.00 91.94 87 CYS A CA 1
ATOM 700 C C . CYS A 1 87 ? 5.377 -0.149 -12.385 1.00 91.94 87 CYS A C 1
ATOM 702 O O . CYS A 1 87 ? 5.779 -1.179 -12.923 1.00 91.94 87 CYS A O 1
ATOM 704 N N . TYR A 1 88 ? 6.177 0.913 -12.277 1.00 88.44 88 TYR A N 1
ATOM 705 C CA . TYR A 1 88 ? 7.529 0.933 -12.837 1.00 88.44 88 TYR A CA 1
ATOM 706 C C . TYR A 1 88 ? 8.436 -0.170 -12.258 1.00 88.44 88 TYR A C 1
ATOM 708 O O . TYR A 1 88 ? 9.352 -0.634 -12.926 1.00 88.44 88 TYR A O 1
ATOM 716 N N . TRP A 1 89 ? 8.169 -0.640 -11.046 1.00 92.31 89 TRP A N 1
ATOM 717 C CA . TRP A 1 89 ? 8.904 -1.715 -10.375 1.00 92.31 89 TRP A CA 1
ATOM 718 C C . TRP A 1 89 ? 8.543 -3.134 -10.864 1.00 92.31 89 TRP A C 1
ATOM 720 O O . TRP A 1 89 ? 9.270 -4.081 -10.561 1.00 92.31 89 TRP A O 1
ATOM 730 N N . ALA A 1 90 ? 7.429 -3.306 -11.582 1.00 93.50 90 ALA A N 1
ATOM 731 C CA . ALA A 1 90 ? 6.887 -4.603 -11.989 1.00 93.50 90 ALA A CA 1
ATOM 732 C C . ALA A 1 90 ? 7.553 -5.117 -13.283 1.00 93.50 90 ALA A C 1
ATOM 734 O O . ALA A 1 90 ? 6.917 -5.240 -14.323 1.00 93.50 90 ALA A O 1
ATOM 735 N N . SER A 1 91 ? 8.865 -5.378 -13.242 1.00 92.00 91 SER A N 1
ATOM 736 C CA . SER A 1 91 ? 9.667 -5.742 -14.428 1.00 92.00 91 SER A CA 1
ATOM 737 C C . SER A 1 91 ? 9.633 -7.226 -14.813 1.00 92.00 91 SER A C 1
ATOM 739 O O . SER A 1 91 ? 10.150 -7.601 -15.860 1.00 92.00 91 SER A O 1
ATOM 741 N N . SER A 1 92 ? 9.062 -8.092 -13.976 1.00 94.56 92 SER A N 1
ATOM 742 C CA . SER A 1 92 ? 8.829 -9.505 -14.295 1.00 94.56 92 SER A CA 1
ATOM 743 C C . SER A 1 92 ? 7.701 -10.076 -13.443 1.00 94.56 92 SER A C 1
ATOM 745 O O . SER A 1 92 ? 7.409 -9.556 -12.360 1.00 94.56 92 SER A O 1
ATOM 747 N N . ASP A 1 93 ? 7.115 -11.190 -13.880 1.00 96.12 93 ASP A N 1
ATOM 748 C CA . ASP A 1 93 ? 6.090 -11.912 -13.119 1.00 96.12 93 ASP A CA 1
ATOM 749 C C . ASP A 1 93 ? 6.589 -12.338 -11.735 1.00 96.12 93 ASP A C 1
ATOM 751 O O . ASP A 1 93 ? 5.850 -12.243 -10.755 1.00 96.12 93 ASP A O 1
ATOM 755 N N . ASN A 1 94 ? 7.856 -12.755 -11.627 1.00 97.81 94 ASN A N 1
ATOM 756 C CA . ASN A 1 94 ? 8.445 -13.167 -10.354 1.00 97.81 94 ASN A CA 1
ATOM 757 C C . ASN A 1 94 ? 8.517 -11.999 -9.363 1.00 97.81 94 ASN A C 1
ATOM 759 O O . ASN A 1 94 ? 8.004 -12.126 -8.252 1.00 97.81 94 ASN A O 1
ATOM 763 N N . ILE A 1 95 ? 9.081 -10.856 -9.776 1.00 96.56 95 ILE A N 1
ATOM 764 C CA . ILE A 1 95 ? 9.180 -9.654 -8.927 1.00 96.56 95 ILE A CA 1
ATOM 765 C C . ILE A 1 95 ? 7.783 -9.155 -8.547 1.00 96.56 95 ILE A C 1
ATOM 767 O O . ILE A 1 95 ? 7.524 -8.818 -7.391 1.00 96.56 95 ILE A O 1
ATOM 771 N N . THR A 1 96 ? 6.866 -9.151 -9.515 1.00 96.75 96 THR A N 1
ATOM 772 C CA . THR A 1 96 ? 5.478 -8.725 -9.314 1.00 96.75 96 THR A CA 1
ATOM 773 C C . THR A 1 96 ?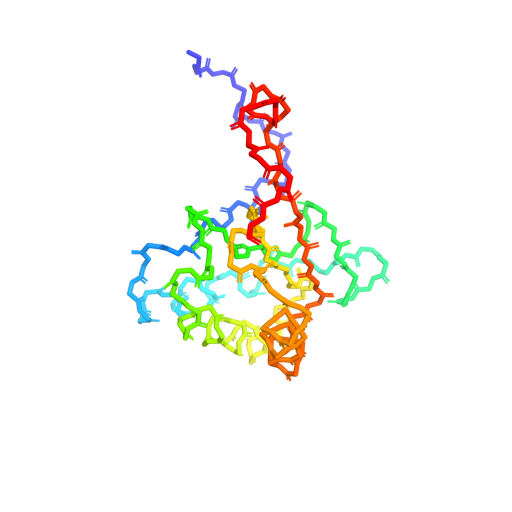 4.789 -9.590 -8.270 1.00 96.75 96 THR A C 1
ATOM 775 O O . THR A 1 96 ? 4.258 -9.088 -7.277 1.00 96.75 96 THR A O 1
ATOM 778 N N . LYS A 1 97 ? 4.852 -10.910 -8.451 1.00 98.06 97 LYS A N 1
ATOM 779 C CA . LYS A 1 97 ? 4.236 -11.874 -7.547 1.00 98.06 97 LYS A CA 1
ATOM 780 C C . LYS A 1 97 ? 4.844 -11.811 -6.154 1.00 98.06 97 LYS A C 1
ATOM 782 O O . LYS A 1 97 ? 4.088 -11.837 -5.187 1.00 98.06 97 LYS A O 1
ATOM 787 N N . GLU A 1 98 ? 6.166 -11.723 -6.040 1.00 98.25 98 GLU A N 1
ATOM 788 C CA . GLU A 1 98 ? 6.863 -11.638 -4.756 1.00 98.25 98 GLU A CA 1
ATOM 789 C C . GLU A 1 98 ? 6.400 -10.415 -3.956 1.00 98.25 98 GLU A C 1
ATOM 791 O O . GLU A 1 98 ? 5.898 -10.557 -2.836 1.00 98.25 98 GLU A O 1
ATOM 796 N N . LYS A 1 99 ? 6.485 -9.219 -4.550 1.00 97.94 99 LYS A N 1
ATOM 797 C CA . LYS A 1 99 ? 6.150 -7.977 -3.848 1.00 97.94 99 LYS A CA 1
ATOM 798 C C . LYS A 1 99 ? 4.666 -7.877 -3.499 1.00 97.94 99 LYS A C 1
ATOM 800 O O . LYS A 1 99 ? 4.334 -7.543 -2.362 1.00 97.94 99 LYS A O 1
ATOM 805 N N . LEU A 1 100 ? 3.768 -8.211 -4.431 1.00 97.75 100 LEU A N 1
ATOM 806 C CA . LEU A 1 100 ? 2.325 -8.180 -4.158 1.00 97.75 100 LEU A CA 1
ATOM 807 C C . LEU A 1 100 ? 1.912 -9.230 -3.126 1.00 97.75 100 LEU A C 1
ATOM 809 O O . LEU A 1 100 ? 1.051 -8.953 -2.293 1.00 97.75 100 LEU A O 1
ATOM 813 N N . SER A 1 101 ? 2.533 -10.415 -3.138 1.00 98.25 101 SER A N 1
ATOM 814 C CA . SER A 1 101 ? 2.262 -11.439 -2.122 1.00 98.25 101 SER A CA 1
ATOM 815 C C . SER A 1 101 ? 2.702 -10.971 -0.738 1.00 98.25 101 SER A C 1
ATOM 817 O O . SER A 1 101 ? 1.965 -11.168 0.224 1.00 98.25 101 SER A O 1
ATOM 819 N N . ASN A 1 102 ? 3.857 -10.308 -0.634 1.00 98.19 102 ASN A N 1
ATOM 820 C CA . ASN A 1 102 ? 4.335 -9.747 0.629 1.00 98.19 102 ASN A CA 1
ATOM 821 C C . ASN A 1 102 ? 3.354 -8.694 1.180 1.00 98.19 102 ASN A C 1
ATOM 823 O O . ASN A 1 102 ? 2.872 -8.830 2.304 1.00 98.19 102 ASN A O 1
ATOM 827 N N . LEU A 1 103 ? 2.945 -7.720 0.358 1.00 98.00 103 LEU A N 1
ATOM 828 C CA . LEU A 1 103 ? 1.976 -6.695 0.768 1.00 98.00 103 LEU A CA 1
ATOM 829 C C . LEU A 1 103 ? 0.612 -7.285 1.151 1.00 98.00 103 LEU A C 1
ATOM 831 O O . LEU A 1 103 ? 0.033 -6.906 2.170 1.00 98.00 103 LEU A O 1
ATOM 835 N N . LYS A 1 104 ? 0.109 -8.250 0.372 1.00 97.38 104 LYS A N 1
ATOM 836 C CA . LYS A 1 104 ? -1.145 -8.951 0.676 1.00 97.38 104 LYS A CA 1
ATOM 837 C C . LYS A 1 104 ? -1.071 -9.671 2.022 1.00 97.38 104 LYS A C 1
ATOM 839 O O . LYS A 1 104 ? -1.994 -9.554 2.824 1.00 97.38 104 LYS A O 1
ATOM 844 N N . ASN A 1 105 ? 0.025 -10.384 2.285 1.00 97.81 105 ASN A N 1
ATOM 845 C CA . ASN A 1 105 ? 0.231 -11.093 3.550 1.00 97.81 105 ASN A CA 1
ATOM 846 C C . ASN A 1 105 ? 0.313 -10.133 4.745 1.00 97.81 105 ASN A C 1
ATOM 848 O O . ASN A 1 105 ? -0.114 -10.495 5.838 1.00 97.81 105 ASN A O 1
ATOM 852 N N . LYS A 1 106 ? 0.800 -8.905 4.531 1.00 97.31 106 LYS A N 1
ATOM 853 C CA . LYS A 1 106 ? 0.844 -7.842 5.547 1.00 97.31 106 LYS A CA 1
ATOM 854 C C . LYS A 1 106 ? -0.489 -7.132 5.778 1.00 97.31 106 LYS A C 1
ATOM 856 O O . LYS A 1 106 ? -0.629 -6.416 6.761 1.00 97.31 106 LYS A O 1
ATOM 861 N N . GLY A 1 107 ? -1.489 -7.365 4.928 1.00 96.25 107 GLY A N 1
ATOM 862 C CA . GLY A 1 107 ? -2.848 -6.863 5.129 1.00 96.25 107 GLY A CA 1
ATOM 863 C C . GLY A 1 107 ? -3.331 -5.845 4.102 1.00 96.25 107 GLY A C 1
ATOM 864 O O . GLY A 1 107 ? -4.425 -5.314 4.286 1.00 96.25 107 GLY A O 1
ATOM 865 N N . LEU A 1 108 ? -2.579 -5.603 3.024 1.00 96.19 108 LEU A N 1
ATOM 866 C CA . LEU A 1 108 ? -3.032 -4.761 1.918 1.00 96.19 108 LEU A CA 1
ATOM 867 C C . LEU A 1 108 ? -4.269 -5.383 1.244 1.00 96.19 108 LEU A C 1
ATOM 869 O O . LEU A 1 108 ? -4.262 -6.562 0.881 1.00 96.19 108 LEU A O 1
ATOM 873 N N . ASN A 1 109 ? -5.325 -4.592 1.052 1.00 95.06 109 ASN A N 1
ATOM 874 C CA . ASN A 1 109 ? -6.571 -5.041 0.428 1.00 95.06 109 ASN A CA 1
ATOM 875 C C . ASN A 1 109 ? -6.540 -4.932 -1.099 1.00 95.06 109 ASN A C 1
ATOM 877 O O . ASN A 1 109 ? -7.168 -5.750 -1.771 1.00 95.06 109 ASN A O 1
ATOM 881 N N . GLY A 1 110 ? -5.756 -4.007 -1.655 1.00 93.69 110 GLY A N 1
ATOM 882 C CA . GLY A 1 110 ? -5.361 -4.089 -3.058 1.00 93.69 110 GLY A CA 1
ATOM 883 C C . GLY A 1 110 ? -4.581 -2.895 -3.581 1.00 93.69 110 GLY A C 1
ATOM 884 O O . GLY A 1 110 ? -3.839 -2.245 -2.850 1.00 93.69 110 GLY A O 1
ATOM 885 N N . ILE A 1 111 ? -4.688 -2.685 -4.888 1.00 94.00 111 ILE A N 1
ATOM 886 C CA . ILE A 1 111 ? -3.781 -1.848 -5.667 1.00 94.00 111 ILE A CA 1
ATOM 887 C C . ILE A 1 111 ? -4.573 -0.988 -6.648 1.00 94.00 111 ILE A C 1
ATOM 889 O O . ILE A 1 111 ? -5.514 -1.465 -7.283 1.00 94.00 111 ILE A O 1
ATOM 893 N N . MET A 1 112 ? -4.165 0.267 -6.776 1.00 92.19 112 MET A N 1
ATOM 894 C CA . MET A 1 112 ? -4.619 1.194 -7.798 1.00 92.19 112 MET A CA 1
ATOM 895 C C . MET A 1 112 ? -3.456 1.477 -8.745 1.00 92.19 112 MET A C 1
ATOM 897 O O . MET A 1 112 ? -2.364 1.845 -8.314 1.00 92.19 112 MET A O 1
ATOM 901 N N . ILE A 1 113 ? -3.691 1.285 -10.039 1.00 91.81 113 ILE A N 1
ATOM 902 C CA . ILE A 1 113 ? -2.692 1.543 -11.075 1.00 91.81 113 ILE A CA 1
ATOM 903 C C . ILE A 1 113 ? -2.929 2.952 -11.599 1.00 91.81 113 ILE A C 1
ATOM 905 O O . ILE A 1 113 ? -3.984 3.222 -12.177 1.00 91.81 113 ILE A O 1
ATOM 909 N N . SER A 1 114 ? -1.965 3.845 -11.394 1.00 87.56 114 SER A N 1
ATOM 910 C CA . SER A 1 114 ? -2.038 5.207 -11.908 1.00 87.56 114 SER A CA 1
ATOM 911 C C . SER A 1 114 ? -1.316 5.300 -13.249 1.00 87.56 114 SER A C 1
ATOM 913 O O . SER A 1 114 ? -0.136 4.977 -13.387 1.00 87.56 114 SER A O 1
ATOM 915 N N . VAL A 1 115 ? -2.054 5.720 -14.276 1.00 85.25 115 VAL A N 1
ATOM 916 C CA . VAL A 1 115 ? -1.535 5.896 -15.636 1.00 85.25 115 VAL A CA 1
ATOM 917 C C . VAL A 1 115 ? -1.903 7.288 -16.113 1.00 85.25 115 VAL A C 1
ATOM 919 O O . VAL A 1 115 ? -3.067 7.682 -16.065 1.00 85.25 115 VAL A O 1
ATOM 922 N N . ASN A 1 116 ? -0.911 8.026 -16.608 1.00 84.75 116 ASN A N 1
ATOM 923 C CA . ASN A 1 116 ? -1.154 9.286 -17.291 1.00 84.75 116 ASN A CA 1
ATOM 924 C C . ASN A 1 116 ? -1.261 9.031 -18.808 1.00 84.75 116 ASN A C 1
ATOM 926 O O . ASN A 1 116 ? -0.242 8.724 -19.436 1.00 84.75 116 ASN A O 1
ATOM 930 N N . PRO A 1 117 ? -2.454 9.175 -19.417 1.00 84.50 117 PRO A N 1
ATOM 931 C CA . PRO A 1 117 ? -2.657 8.869 -20.832 1.00 84.50 117 PRO A CA 1
ATOM 932 C C . PRO A 1 117 ? -1.848 9.775 -21.769 1.00 84.50 117 PRO A C 1
ATOM 934 O O . PRO A 1 117 ? -1.518 9.350 -22.869 1.00 84.50 117 PRO A O 1
ATOM 937 N N . PHE A 1 118 ? -1.474 10.983 -21.334 1.00 87.12 118 PHE A N 1
ATOM 938 C CA . PHE A 1 118 ? -0.681 11.915 -22.142 1.00 87.12 118 PHE A CA 1
ATOM 939 C C . PHE A 1 118 ? 0.788 11.505 -22.274 1.00 87.12 118 PHE A C 1
ATOM 941 O O . PHE A 1 118 ? 1.460 11.949 -23.195 1.00 87.12 118 PHE A O 1
ATOM 948 N N . PHE A 1 119 ? 1.296 10.670 -21.362 1.00 81.06 119 PHE A N 1
ATOM 949 C CA . PHE A 1 119 ? 2.668 10.162 -21.434 1.00 81.06 119 PHE A CA 1
ATOM 950 C C . PHE A 1 119 ? 2.747 8.728 -21.959 1.00 81.06 119 PHE A C 1
ATOM 952 O O . PHE A 1 119 ? 3.838 8.259 -22.269 1.00 81.06 119 PHE A O 1
ATOM 959 N N . LEU A 1 120 ? 1.608 8.035 -22.069 1.00 81.94 120 LEU A N 1
ATOM 960 C CA . LEU A 1 120 ? 1.555 6.612 -22.393 1.00 81.94 120 LEU A CA 1
ATOM 961 C C . LEU A 1 120 ? 2.180 6.296 -23.757 1.00 81.94 120 LEU A C 1
ATOM 963 O O . LEU A 1 120 ? 2.875 5.295 -23.881 1.00 81.94 120 LEU A O 1
ATOM 967 N N . GLU A 1 121 ? 1.996 7.168 -24.753 1.00 85.38 121 GLU A N 1
ATOM 968 C CA . GLU A 1 121 ? 2.582 6.990 -26.090 1.00 85.38 121 GLU A CA 1
ATOM 969 C C . GLU A 1 121 ? 4.120 7.071 -26.107 1.00 85.38 121 GLU A C 1
ATOM 971 O O . GLU A 1 121 ? 4.751 6.572 -27.036 1.00 85.38 121 GLU A O 1
ATOM 976 N N . PHE A 1 122 ? 4.731 7.659 -25.071 1.00 85.62 122 PHE A N 1
ATOM 977 C CA . PHE A 1 122 ? 6.183 7.810 -24.946 1.00 85.62 122 PHE A CA 1
ATOM 978 C C . PHE A 1 122 ? 6.834 6.726 -24.076 1.00 85.62 122 PHE A C 1
ATOM 980 O O . PHE A 1 122 ? 8.059 6.703 -23.952 1.00 85.62 122 PHE A O 1
ATOM 987 N N . VAL A 1 123 ? 6.046 5.840 -23.456 1.00 80.81 123 VAL A N 1
ATOM 988 C CA . VAL A 1 123 ? 6.556 4.734 -22.636 1.00 80.81 123 VAL A CA 1
ATOM 989 C C . VAL A 1 123 ? 6.658 3.476 -23.505 1.00 80.81 123 VAL A C 1
ATOM 991 O O . VAL A 1 123 ? 5.630 2.984 -23.969 1.00 80.81 123 VAL A O 1
ATOM 994 N N . PRO A 1 124 ? 7.865 2.919 -23.728 1.00 81.88 124 PRO A N 1
ATOM 995 C CA . PRO A 1 124 ? 8.013 1.667 -24.464 1.00 81.88 124 PRO A CA 1
ATOM 996 C C . PRO A 1 124 ? 7.239 0.526 -23.791 1.00 81.88 124 PRO A C 1
ATOM 998 O O . PRO A 1 124 ? 7.292 0.368 -22.570 1.00 81.88 124 PRO A O 1
ATOM 1001 N N . PHE A 1 125 ? 6.549 -0.289 -24.594 1.00 73.62 125 PHE A N 1
ATOM 1002 C CA . PHE A 1 125 ? 5.882 -1.508 -24.114 1.00 73.62 125 PHE A CA 1
ATOM 1003 C C . PHE A 1 125 ? 6.875 -2.600 -23.701 1.00 73.62 125 PHE A C 1
ATOM 1005 O O . PHE A 1 125 ? 6.562 -3.443 -22.864 1.00 73.62 125 PHE A O 1
ATOM 1012 N N . GLU A 1 126 ? 8.061 -2.584 -24.299 1.00 73.00 126 GLU A N 1
ATOM 1013 C CA . GLU A 1 126 ? 9.125 -3.553 -24.064 1.00 73.00 126 GLU A CA 1
ATOM 1014 C C . GLU A 1 126 ? 10.073 -3.036 -22.974 1.00 73.00 126 GLU A C 1
ATOM 1016 O O . GLU A 1 126 ? 10.429 -1.853 -22.952 1.00 73.00 126 GLU A O 1
ATOM 1021 N N . ARG A 1 127 ? 10.473 -3.932 -22.067 1.00 63.56 127 ARG A N 1
ATOM 1022 C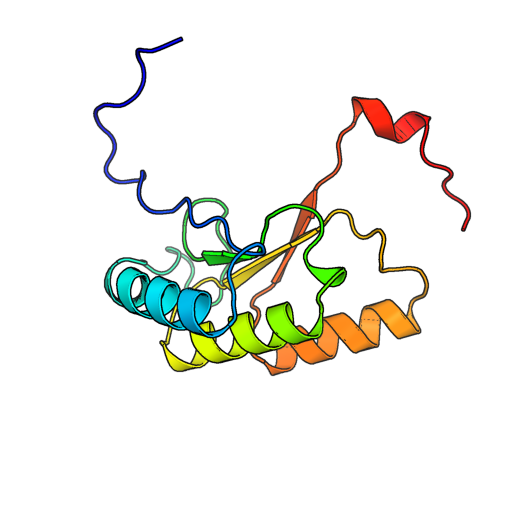 CA . ARG A 1 127 ? 11.476 -3.699 -21.023 1.00 63.56 127 ARG A CA 1
ATOM 1023 C C . ARG A 1 127 ? 12.444 -4.861 -20.930 1.00 63.56 127 ARG A C 1
ATOM 1025 O O . ARG A 1 127 ? 11.982 -6.010 -21.100 1.00 63.56 127 ARG A O 1
#

Sequence (127 aa):
MEYILRDTPSFLSWAVLLTAWKKDLYFLLNILADKIEPSFYGKNVIDLNLGIHFTGGEPFLNFELLCEGVEMAKELNIPSLFVETNCYWASSDNITKEKLSNLKNKGLNGIMISVNPFFLEFVPFER

pLDDT: mean 81.6, std 19.24, range [26.62, 98.25]